Protein AF-A0A3C7W363-F1 (afdb_monomer)

Secondary structure (DSSP, 8-state):
-HHHHHTSSSSSTT-SHHHHHHHHHHHHHHHTT---HHHHHHHHHHHHHHHHHHHHSGGGTS---HHHHHHHHHHHH-S-STTPEEEEE--SHHHHHHHHHHHHTT--EEEEEESSHHHHHHHHHHHT-EEEEGGGHHHHGGG-SEEEE---

Mean predicted aligned error: 7.63 Å

Sequence (152 aa):
LVQVAAGLDSMVLGEPQIFGQLKSAYAVASEAGTVGGEFGRLFPRVFSIAKKVRTDTAIGENPVSVAYAAVDLAGHIFADLSDCNALLVGAGETIELVTRHLIEAGVNNITIANRTLDRARELARKFGAEAILLSDIPAQLPKADIVISSTA

Foldseek 3Di:
DLCQLLQVPDPFQLANVSVVVLVVVVVVCVVVVNQDPVNVVPSVVSNVSSVCSLVVDCSVVDNPDPLLVLLVVVVVVDVAQQPFAEEEEALDPSSLSNLVNSVVSNHDAYEYEYCDQVSQVVSCVVRVYHTDYPVCCVVCVVRGPHYHYDYD

Structure (mmCIF, N/CA/C/O backbone):
data_AF-A0A3C7W363-F1
#
_entry.id   AF-A0A3C7W363-F1
#
loop_
_atom_site.group_PDB
_atom_site.id
_atom_site.type_symbol
_atom_site.label_atom_id
_atom_site.label_alt_id
_atom_site.label_comp_id
_atom_site.label_asym_id
_atom_site.label_entity_id
_atom_site.label_seq_id
_atom_site.pdbx_PDB_ins_code
_atom_site.Cartn_x
_atom_site.Cartn_y
_atom_site.Cartn_z
_atom_site.occupancy
_atom_site.B_iso_or_equiv
_atom_site.auth_seq_id
_atom_site.auth_comp_id
_atom_site.auth_asym_id
_atom_site.auth_atom_id
_atom_site.pdbx_PDB_model_num
ATOM 1 N N . LEU A 1 1 ? -22.732 1.887 10.062 1.00 85.88 1 LEU A N 1
ATOM 2 C CA . LEU A 1 1 ? -21.496 1.700 10.869 1.00 85.88 1 LEU A CA 1
ATOM 3 C C . LEU A 1 1 ? -20.948 0.278 10.797 1.00 85.88 1 LEU A C 1
ATOM 5 O O . LEU A 1 1 ? -19.796 0.137 10.429 1.00 85.88 1 LEU A O 1
ATOM 9 N N . VAL A 1 2 ? -21.732 -0.769 11.103 1.00 91.75 2 VAL A N 1
ATOM 10 C CA . VAL A 1 2 ? -21.240 -2.164 11.016 1.00 91.75 2 VAL A CA 1
ATOM 11 C C . VAL A 1 2 ? -20.834 -2.549 9.591 1.00 91.75 2 VAL A C 1
ATOM 13 O O . VAL A 1 2 ? -19.764 -3.114 9.424 1.00 91.75 2 VAL A O 1
ATOM 16 N N . GLN A 1 3 ? -21.633 -2.204 8.575 1.00 89.88 3 GLN A N 1
ATOM 17 C CA . GLN A 1 3 ? -21.298 -2.480 7.169 1.00 89.88 3 GLN A CA 1
ATOM 18 C C . GLN A 1 3 ? -19.968 -1.831 6.758 1.00 89.88 3 GLN A C 1
ATOM 20 O O . GLN A 1 3 ? -19.083 -2.521 6.268 1.00 89.88 3 GLN A O 1
ATOM 25 N N . VAL A 1 4 ? -19.786 -0.544 7.069 1.00 90.19 4 VAL A N 1
ATOM 26 C CA . VAL A 1 4 ? -18.525 0.187 6.855 1.00 90.19 4 VAL A CA 1
ATOM 27 C C . VAL A 1 4 ? -17.362 -0.465 7.619 1.00 90.19 4 VAL A C 1
ATOM 29 O O . VAL A 1 4 ? -16.337 -0.780 7.032 1.00 90.19 4 VAL A O 1
ATOM 32 N N . ALA A 1 5 ? -17.529 -0.755 8.915 1.00 89.31 5 ALA A N 1
ATOM 33 C CA . ALA A 1 5 ? -16.490 -1.375 9.744 1.00 89.31 5 ALA A CA 1
ATOM 34 C C . ALA A 1 5 ? -16.101 -2.790 9.283 1.00 89.31 5 ALA A C 1
ATOM 36 O O . ALA A 1 5 ? -14.967 -3.215 9.494 1.00 89.31 5 ALA A O 1
ATOM 37 N N . ALA A 1 6 ? -17.041 -3.522 8.684 1.00 88.62 6 ALA A N 1
ATOM 38 C CA . ALA A 1 6 ? -16.812 -4.839 8.105 1.00 88.62 6 ALA A CA 1
ATOM 39 C C . ALA A 1 6 ? -16.248 -4.780 6.671 1.00 88.62 6 ALA A C 1
ATOM 41 O O . ALA A 1 6 ? -15.879 -5.824 6.142 1.00 88.62 6 ALA A O 1
ATOM 42 N N . GLY A 1 7 ? -16.174 -3.596 6.049 1.00 85.69 7 GLY A N 1
ATOM 43 C CA . GLY A 1 7 ? -15.751 -3.433 4.655 1.00 85.69 7 GLY A CA 1
ATOM 44 C C . GLY A 1 7 ? -16.802 -3.870 3.626 1.00 85.69 7 GLY A C 1
ATOM 45 O O . GLY A 1 7 ? -16.454 -4.112 2.478 1.00 85.69 7 GLY A O 1
ATOM 46 N N . LEU A 1 8 ? -18.071 -4.000 4.032 1.00 86.25 8 LEU A N 1
ATOM 47 C CA . LEU A 1 8 ? -19.204 -4.326 3.148 1.00 86.25 8 LEU A CA 1
ATOM 48 C C . LEU A 1 8 ? -19.702 -3.113 2.355 1.00 86.25 8 LEU A C 1
ATOM 50 O O . LEU A 1 8 ? -20.331 -3.273 1.318 1.00 86.25 8 LEU A O 1
ATOM 54 N N . ASP A 1 9 ? -19.451 -1.917 2.880 1.00 84.56 9 ASP A N 1
ATOM 55 C CA . ASP A 1 9 ? -19.794 -0.635 2.266 1.00 84.56 9 ASP A CA 1
ATOM 56 C C . ASP A 1 9 ? -18.492 0.088 1.899 1.00 84.56 9 ASP A C 1
ATOM 58 O O . ASP A 1 9 ? -18.103 1.081 2.512 1.00 84.56 9 ASP A O 1
ATOM 62 N N . SER A 1 10 ? -17.742 -0.528 0.986 1.00 76.06 10 SER A N 1
ATOM 63 C CA . SER A 1 10 ? -16.486 -0.020 0.435 1.00 76.06 10 SER A CA 1
ATOM 64 C C . SER A 1 10 ? -16.478 -0.253 -1.073 1.00 76.06 10 SER A C 1
ATOM 66 O O . SER A 1 10 ? -17.082 -1.214 -1.550 1.00 76.06 10 SER A O 1
ATOM 68 N N . MET A 1 11 ? -15.757 0.590 -1.822 1.00 71.88 11 MET A N 1
ATOM 69 C CA . MET A 1 11 ? -15.458 0.324 -3.238 1.00 71.88 11 MET A CA 1
ATOM 70 C C . MET A 1 11 ? -14.771 -1.028 -3.419 1.00 71.88 11 MET A C 1
ATOM 72 O O . MET A 1 11 ? -14.915 -1.660 -4.462 1.00 71.88 11 MET A O 1
ATOM 76 N N . VAL A 1 12 ? -14.036 -1.461 -2.393 1.00 72.62 12 VAL A N 1
ATOM 77 C CA . VAL A 1 12 ? -13.349 -2.736 -2.389 1.00 72.62 12 VAL A CA 1
ATOM 78 C C . VAL A 1 12 ? -13.813 -3.567 -1.199 1.00 72.62 12 VAL A C 1
ATOM 80 O O . VAL A 1 12 ? -13.542 -3.256 -0.036 1.00 72.62 12 VAL A O 1
ATOM 83 N N . LEU A 1 13 ? -14.582 -4.612 -1.507 1.00 76.69 13 LEU A N 1
ATOM 84 C CA . LEU A 1 13 ? -15.245 -5.443 -0.511 1.00 76.69 13 LEU A CA 1
ATOM 85 C C . LEU A 1 13 ? -14.203 -6.151 0.371 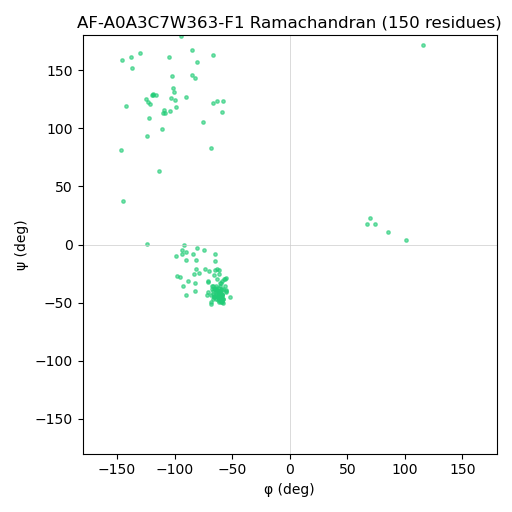1.00 76.69 13 LEU A C 1
ATOM 87 O O . LEU A 1 13 ? -13.357 -6.885 -0.131 1.00 76.69 13 LEU A O 1
ATOM 91 N N . GLY A 1 14 ? -14.281 -5.954 1.689 1.00 72.69 14 GLY A N 1
ATOM 92 C CA . GLY A 1 14 ? -13.389 -6.621 2.646 1.00 72.69 14 GLY A CA 1
ATOM 93 C C . GLY A 1 14 ? -12.045 -5.934 2.902 1.00 72.69 14 GLY A C 1
ATOM 94 O O . GLY A 1 14 ? -11.196 -6.493 3.607 1.00 72.69 14 GLY A O 1
ATOM 95 N N . GLU A 1 15 ? -11.856 -4.701 2.433 1.00 76.12 15 GLU A N 1
ATOM 96 C CA . GLU A 1 15 ? -10.656 -3.904 2.703 1.00 76.12 15 GLU A CA 1
ATOM 97 C C . GLU A 1 15 ? -10.419 -3.698 4.228 1.00 76.12 15 GLU A C 1
ATOM 99 O O . GLU A 1 15 ? -11.302 -3.203 4.940 1.00 76.12 15 GLU A O 1
ATOM 104 N N . PRO A 1 16 ? -9.251 -4.083 4.789 1.00 73.31 16 PRO A N 1
ATOM 105 C CA . PRO A 1 16 ? -8.980 -3.979 6.228 1.00 73.31 16 PRO A CA 1
ATOM 106 C C . PRO A 1 16 ? -8.724 -2.544 6.729 1.00 73.31 16 PRO A C 1
ATOM 108 O O . PRO A 1 16 ? -8.885 -2.282 7.926 1.00 73.31 16 PRO A O 1
ATOM 111 N N . GLN A 1 17 ? -8.347 -1.613 5.848 1.00 79.06 17 GLN A N 1
ATOM 112 C CA . GLN A 1 17 ? -7.930 -0.247 6.185 1.00 79.06 17 GLN A CA 1
ATOM 113 C C . GLN A 1 17 ? -9.039 0.537 6.898 1.00 79.06 17 GLN A C 1
ATOM 115 O O . GLN A 1 17 ? -8.788 1.161 7.932 1.00 79.06 17 GLN A O 1
ATOM 120 N N . ILE A 1 18 ? -10.281 0.447 6.409 1.00 85.56 18 ILE A N 1
ATOM 121 C CA . ILE A 1 18 ? -11.437 1.168 6.971 1.00 85.56 18 ILE A CA 1
ATOM 122 C C . ILE A 1 18 ? -11.659 0.792 8.442 1.00 85.56 18 ILE A C 1
ATOM 124 O O . ILE A 1 18 ? -11.939 1.647 9.287 1.00 85.56 18 ILE A O 1
ATOM 128 N N . PHE A 1 19 ? -11.479 -0.486 8.786 1.00 88.75 19 PHE A N 1
ATOM 129 C CA . PHE A 1 19 ? -11.594 -0.950 10.166 1.00 88.75 19 PHE A CA 1
ATOM 130 C C . PHE A 1 19 ? -10.525 -0.330 11.077 1.00 88.75 19 PHE A C 1
ATOM 132 O O . PHE A 1 19 ? -10.823 0.060 12.211 1.00 88.75 19 PHE A O 1
ATOM 139 N N . GLY A 1 20 ? -9.289 -0.218 10.582 1.00 88.81 20 GLY A N 1
ATOM 140 C CA . GLY A 1 20 ? -8.193 0.464 11.271 1.00 88.81 20 GLY A CA 1
ATOM 141 C C . GLY A 1 20 ? -8.481 1.951 11.479 1.00 88.81 20 GLY A C 1
ATOM 142 O O . GLY A 1 20 ? -8.390 2.441 12.602 1.00 88.81 20 GLY A O 1
ATOM 143 N N . GLN A 1 21 ? -8.927 2.645 10.431 1.00 90.25 21 GLN A N 1
ATOM 144 C CA . GLN A 1 21 ? -9.285 4.067 10.482 1.00 90.25 21 GLN A CA 1
ATOM 145 C C . GLN A 1 21 ? -10.399 4.351 11.498 1.00 90.25 21 GLN A C 1
ATOM 147 O O . GLN A 1 21 ? -10.286 5.283 12.292 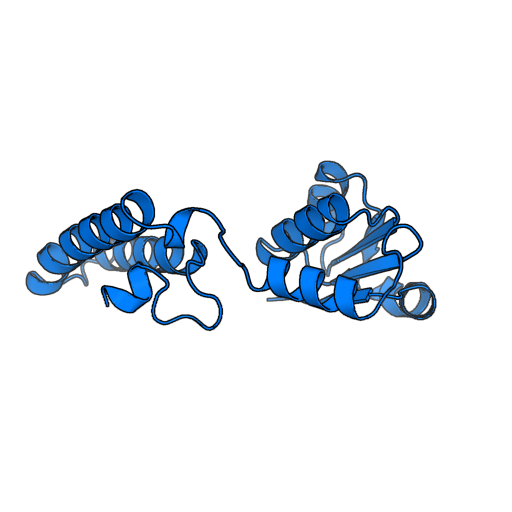1.00 90.25 21 GLN A O 1
ATOM 152 N N . LEU A 1 22 ? -11.441 3.513 11.541 1.00 93.00 22 LEU A N 1
ATOM 153 C CA . LEU A 1 22 ? -12.521 3.614 12.529 1.00 93.00 22 LEU A CA 1
ATOM 154 C C . LEU A 1 22 ? -12.020 3.462 13.970 1.00 93.00 22 LEU A C 1
ATOM 156 O O . LEU A 1 22 ? -12.482 4.181 14.858 1.00 93.00 22 LEU A O 1
ATOM 160 N N . LYS A 1 23 ? -11.074 2.548 14.219 1.00 92.88 23 LYS A N 1
ATOM 161 C CA . LYS A 1 23 ? -10.448 2.413 15.542 1.00 92.88 23 LYS A CA 1
ATOM 162 C C . LYS A 1 23 ? -9.635 3.642 15.913 1.00 92.88 23 LYS A C 1
ATOM 164 O O . LYS A 1 23 ? -9.769 4.116 17.036 1.00 92.88 23 LYS A O 1
ATOM 169 N N . SER A 1 24 ? -8.828 4.154 14.987 1.00 93.81 24 SER A N 1
ATOM 170 C CA . SER A 1 24 ? -8.022 5.353 15.213 1.00 93.81 24 SER A CA 1
ATOM 171 C C . SER A 1 24 ? -8.907 6.566 15.505 1.00 93.81 24 SER A C 1
ATOM 173 O O . SER A 1 24 ? -8.669 7.272 16.478 1.00 93.81 24 SER A O 1
ATOM 175 N N . ALA A 1 25 ? -9.986 6.761 14.741 1.00 93.44 25 ALA A N 1
ATOM 176 C CA . ALA A 1 25 ? -10.945 7.839 14.976 1.00 93.44 25 ALA A CA 1
ATOM 177 C C . ALA A 1 25 ? -11.628 7.726 16.351 1.00 93.44 25 ALA A C 1
ATOM 179 O O . ALA A 1 25 ? -11.749 8.720 17.067 1.00 93.44 25 ALA A O 1
ATOM 180 N N . TYR A 1 26 ? -12.034 6.513 16.749 1.00 94.75 26 TYR A N 1
ATOM 181 C CA . TYR A 1 26 ? -12.600 6.274 18.078 1.00 94.75 26 TYR A CA 1
ATOM 182 C C . TYR A 1 26 ? -11.588 6.544 19.200 1.00 94.75 26 TYR A C 1
ATOM 184 O O . TYR A 1 26 ? -11.949 7.159 20.200 1.00 94.75 26 TYR A O 1
ATOM 192 N N . ALA A 1 27 ? -10.331 6.117 19.037 1.00 94.50 27 ALA A N 1
ATOM 193 C CA . ALA A 1 27 ? -9.272 6.361 20.014 1.00 94.50 27 ALA A CA 1
ATOM 194 C C . ALA A 1 27 ? -9.041 7.866 20.217 1.00 94.50 27 ALA A C 1
ATOM 196 O O . ALA A 1 27 ? -9.112 8.338 21.347 1.00 94.50 27 ALA A O 1
ATOM 197 N N . VAL A 1 28 ? -8.904 8.626 19.125 1.00 96.44 28 VAL A N 1
ATOM 198 C CA . VAL A 1 28 ? -8.742 10.090 19.165 1.00 96.44 28 VAL A CA 1
ATOM 199 C C . VAL A 1 28 ? -9.927 10.769 19.860 1.00 96.44 28 VAL A C 1
ATOM 201 O O . VAL A 1 28 ? -9.736 11.621 20.725 1.00 96.44 28 VAL A O 1
ATOM 204 N N . ALA A 1 29 ? -11.163 10.384 19.529 1.00 94.69 29 ALA A N 1
ATOM 205 C CA . ALA A 1 29 ? -12.350 10.952 20.170 1.00 94.69 29 ALA A CA 1
ATOM 206 C C . ALA A 1 29 ? -12.432 10.594 21.666 1.00 94.69 29 ALA A C 1
ATOM 208 O O . ALA A 1 29 ? -12.850 11.412 22.489 1.00 94.69 29 ALA A O 1
ATOM 209 N N . SER A 1 30 ? -12.042 9.367 22.028 1.00 93.50 30 SER A N 1
ATOM 210 C CA . SER A 1 30 ? -12.035 8.904 23.417 1.00 93.50 30 SER A CA 1
ATOM 211 C C . SER A 1 30 ? -10.998 9.659 24.245 1.00 93.50 30 SER A C 1
ATOM 213 O O . SER A 1 30 ? -11.303 10.062 25.363 1.00 93.50 30 SER A O 1
ATOM 215 N N . GLU A 1 31 ? -9.800 9.879 23.699 1.00 94.56 31 GLU A N 1
ATOM 216 C CA . GLU A 1 31 ? -8.741 10.677 24.328 1.00 94.56 31 GLU A CA 1
ATOM 217 C C . GLU A 1 31 ? -9.151 12.145 24.487 1.00 94.56 31 GLU A C 1
ATOM 219 O O . GLU A 1 31 ? -8.883 12.755 25.519 1.00 94.56 31 GLU A O 1
ATOM 224 N N . ALA A 1 32 ? -9.875 12.697 23.511 1.00 95.75 32 ALA A N 1
ATOM 225 C CA . ALA A 1 32 ? -10.421 14.051 23.576 1.00 95.75 32 ALA A CA 1
ATOM 226 C C . ALA A 1 32 ? -11.635 14.192 24.521 1.00 95.75 32 ALA A C 1
ATOM 228 O O . ALA A 1 32 ? -12.149 15.297 24.691 1.00 95.75 32 ALA A O 1
ATOM 229 N N . GLY A 1 33 ? -12.135 13.096 25.106 1.00 94.19 33 GLY A N 1
ATOM 230 C CA . GLY A 1 33 ? -13.311 13.107 25.983 1.00 94.19 33 GLY A CA 1
ATOM 231 C C . GLY A 1 33 ? -14.625 13.455 25.273 1.00 94.19 33 GLY A C 1
ATOM 232 O O . GLY A 1 33 ? -15.602 13.812 25.927 1.00 94.19 33 GLY A O 1
ATOM 233 N N . THR A 1 34 ? -14.672 13.362 23.941 1.00 95.50 34 THR A N 1
ATOM 234 C CA . THR A 1 34 ? -15.850 13.720 23.129 1.00 95.50 34 THR A CA 1
ATOM 235 C C . THR A 1 34 ? -16.757 12.525 22.830 1.00 95.50 34 THR A C 1
ATOM 237 O O . THR A 1 34 ? -17.841 12.683 22.263 1.00 95.50 34 THR A O 1
ATOM 240 N N . VAL A 1 35 ? -16.356 11.318 23.240 1.00 93.00 35 VAL A N 1
ATOM 241 C CA . VAL A 1 35 ? -17.178 10.108 23.122 1.00 93.00 35 VAL A CA 1
ATOM 242 C C . VAL A 1 35 ? -18.279 10.126 24.181 1.00 93.00 35 VAL A C 1
ATOM 244 O O . VAL A 1 35 ? -18.048 9.863 25.359 1.00 93.00 35 VAL A O 1
ATOM 247 N N . GLY A 1 36 ? -19.509 10.397 23.745 1.00 91.44 36 GLY A N 1
ATOM 248 C CA . GLY A 1 36 ? -20.700 10.264 24.585 1.00 91.44 36 GLY A CA 1
ATOM 249 C C . GLY A 1 36 ? -20.998 8.810 24.980 1.00 91.44 36 GLY A C 1
ATOM 250 O O . GLY A 1 36 ? -20.530 7.857 24.351 1.00 91.44 36 GLY A O 1
ATOM 251 N N . GLY A 1 37 ? -21.838 8.626 26.004 1.00 90.00 37 GLY A N 1
ATOM 252 C CA . GLY A 1 37 ? -22.144 7.305 26.573 1.00 90.00 37 GLY A CA 1
ATOM 253 C C . GLY A 1 37 ? -22.733 6.292 25.581 1.00 90.00 37 GLY A C 1
ATOM 254 O O . GLY A 1 37 ? -22.462 5.096 25.694 1.00 90.00 37 GLY A O 1
ATOM 255 N N . GLU A 1 38 ? -23.492 6.751 24.582 1.00 91.88 38 GLU A N 1
ATOM 256 C CA . GLU A 1 38 ? -24.024 5.880 23.525 1.00 91.88 38 GLU A CA 1
ATOM 257 C C . GLU A 1 38 ? -22.909 5.345 22.617 1.00 91.88 38 GLU A C 1
ATOM 259 O O . GLU A 1 38 ? -22.795 4.133 22.416 1.00 91.88 38 GLU A O 1
ATOM 264 N N . PHE A 1 39 ? -22.027 6.225 22.132 1.00 91.88 39 PHE A N 1
ATOM 265 C CA . PHE A 1 39 ? -20.906 5.840 21.275 1.00 91.88 39 PHE A CA 1
ATOM 266 C C . PHE A 1 39 ? -19.878 4.974 22.012 1.00 91.88 39 PHE A C 1
ATOM 268 O O . PHE A 1 39 ? -19.381 4.008 21.430 1.00 91.88 39 PHE A O 1
ATOM 275 N N . GLY A 1 40 ? -19.638 5.232 23.302 1.00 91.19 40 GLY A N 1
ATOM 276 C CA . GLY A 1 40 ? -18.750 4.414 24.138 1.00 91.19 40 GLY A CA 1
ATOM 277 C C . GLY A 1 40 ? -19.210 2.958 24.291 1.00 91.19 40 GLY A C 1
ATOM 278 O O . GLY A 1 40 ? -18.389 2.065 24.484 1.00 91.19 40 GLY A O 1
ATOM 279 N N . ARG A 1 41 ? -20.514 2.684 24.149 1.00 92.50 41 ARG A N 1
ATOM 280 C CA . ARG A 1 41 ? -21.066 1.316 24.134 1.00 92.50 41 ARG A CA 1
ATOM 281 C C . ARG A 1 41 ? -21.176 0.745 22.722 1.00 92.50 41 ARG A C 1
ATOM 283 O O . ARG A 1 41 ? -20.982 -0.456 22.524 1.00 92.50 41 ARG A O 1
ATOM 290 N N . LEU A 1 42 ? -21.489 1.593 21.743 1.00 94.25 42 LEU A N 1
ATOM 291 C CA . LEU A 1 42 ? -21.717 1.189 20.359 1.00 94.25 42 LEU A CA 1
ATOM 292 C C . LEU A 1 42 ? -20.430 0.711 19.675 1.00 94.25 42 LEU A C 1
ATOM 294 O O . LEU A 1 42 ? -20.418 -0.383 19.113 1.00 94.25 42 LEU A O 1
ATOM 298 N N . PHE A 1 43 ? -19.350 1.496 19.728 1.00 94.62 43 PHE A N 1
ATOM 299 C CA . PHE A 1 43 ? -18.115 1.210 18.987 1.00 94.62 43 PHE A CA 1
ATOM 300 C C . PHE A 1 43 ? -17.464 -0.129 19.364 1.00 94.62 43 PHE A C 1
ATOM 302 O O . PHE A 1 43 ? -17.180 -0.907 18.451 1.00 94.62 43 PHE A O 1
ATOM 309 N N . PRO A 1 44 ? -17.304 -0.489 20.656 1.00 93.94 44 PRO A N 1
ATOM 310 C CA . PRO A 1 44 ? -16.804 -1.813 21.031 1.00 93.94 44 PRO A CA 1
ATOM 311 C C . PRO A 1 44 ? -17.631 -2.959 20.435 1.00 93.94 44 PRO A C 1
ATOM 313 O O . PRO A 1 44 ? -17.075 -3.955 19.962 1.00 93.94 44 PRO A O 1
ATOM 316 N N . ARG A 1 45 ? -18.961 -2.805 20.393 1.00 95.25 45 ARG A N 1
ATOM 317 C CA . ARG A 1 45 ? -19.856 -3.807 19.807 1.00 95.25 45 ARG A CA 1
ATOM 318 C C . ARG A 1 45 ? -19.732 -3.864 18.289 1.00 95.25 45 ARG A C 1
ATOM 320 O O . ARG A 1 45 ? -19.667 -4.959 17.737 1.00 95.25 45 ARG A O 1
ATOM 327 N N . VAL A 1 46 ? -19.621 -2.716 17.622 1.00 95.06 46 VAL A N 1
ATOM 328 C CA . VAL A 1 46 ? -19.339 -2.656 16.181 1.00 95.06 46 VAL A CA 1
ATOM 329 C C . VAL A 1 46 ? -18.009 -3.336 15.862 1.00 95.06 46 VAL A C 1
ATOM 331 O O . VAL A 1 46 ? -17.957 -4.141 14.936 1.00 95.06 46 VAL A O 1
ATOM 334 N N . PHE A 1 47 ? -16.957 -3.095 16.651 1.00 94.88 47 PHE A N 1
ATOM 335 C CA . PHE A 1 47 ? -15.656 -3.722 16.431 1.00 94.88 47 PHE A CA 1
ATOM 336 C C . PHE A 1 47 ? -15.688 -5.239 16.594 1.00 94.88 47 PHE A C 1
ATOM 338 O O . PHE A 1 47 ? -15.050 -5.954 15.822 1.00 94.88 47 PHE A O 1
ATOM 345 N N . SER A 1 48 ? -16.433 -5.737 17.581 1.00 95.31 48 SER A N 1
ATOM 346 C CA . SER A 1 48 ? -16.634 -7.172 17.779 1.00 95.31 48 SER A CA 1
ATOM 347 C C . SER A 1 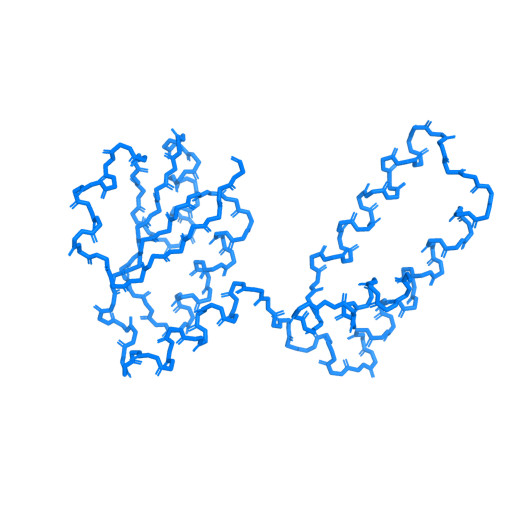48 ? -17.379 -7.810 16.602 1.00 95.31 48 SER A C 1
ATOM 349 O O . SER A 1 48 ? -16.924 -8.825 16.078 1.00 95.31 48 SER A O 1
ATOM 351 N N . ILE A 1 49 ? -18.470 -7.190 16.138 1.00 95.00 49 ILE A N 1
ATOM 352 C CA . ILE A 1 49 ? -19.260 -7.705 15.010 1.00 95.00 49 ILE A CA 1
ATOM 353 C C . ILE A 1 49 ? -18.441 -7.679 13.715 1.00 95.00 49 ILE A C 1
ATOM 355 O O . ILE A 1 49 ? -18.418 -8.675 13.003 1.00 95.00 49 ILE A O 1
ATOM 359 N N . ALA A 1 50 ? -17.726 -6.588 13.431 1.00 91.69 50 ALA A N 1
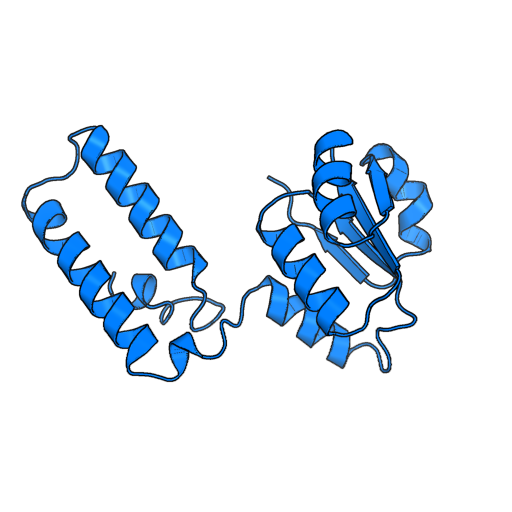ATOM 360 C CA . ALA A 1 50 ? -16.888 -6.479 12.238 1.00 91.69 50 ALA A CA 1
ATOM 361 C C . ALA A 1 50 ? -15.778 -7.543 12.206 1.00 91.69 50 ALA A C 1
ATOM 363 O O . ALA A 1 50 ? -15.563 -8.169 11.171 1.00 91.69 50 ALA A O 1
ATOM 364 N N . LYS A 1 51 ? -15.123 -7.816 13.347 1.00 90.31 51 LYS A N 1
ATOM 365 C CA . LYS A 1 51 ? -14.167 -8.931 13.455 1.00 90.31 51 LYS A CA 1
ATOM 366 C C . LYS A 1 51 ? -14.834 -10.271 13.160 1.00 90.31 51 LYS A C 1
ATOM 368 O O . LYS A 1 51 ? -14.309 -11.027 12.357 1.00 90.31 51 LYS A O 1
ATOM 373 N N . LYS A 1 52 ? -15.995 -10.535 13.766 1.00 93.38 52 LYS A N 1
ATOM 374 C CA . LYS A 1 52 ? -16.737 -11.783 13.559 1.00 93.38 52 LYS A CA 1
ATOM 375 C C . LYS A 1 52 ? -17.127 -11.978 12.093 1.00 93.38 52 LYS A C 1
ATOM 377 O O . LYS A 1 52 ? -16.914 -13.050 11.558 1.00 93.38 52 LYS A O 1
ATOM 382 N N . VAL A 1 53 ? -17.619 -10.936 11.422 1.00 91.38 53 VAL A N 1
ATOM 383 C CA . VAL A 1 53 ? -17.935 -10.982 9.984 1.00 91.38 53 VAL A CA 1
ATOM 384 C C . VAL A 1 53 ? -16.698 -11.337 9.153 1.00 91.38 53 VAL A C 1
ATOM 386 O O . VAL A 1 53 ? -16.795 -12.168 8.259 1.00 91.38 53 VAL A O 1
ATOM 389 N N . ARG A 1 54 ? -15.527 -10.770 9.462 1.00 86.50 54 ARG A N 1
ATOM 390 C CA . ARG A 1 54 ? -14.276 -11.085 8.751 1.00 86.50 54 ARG A CA 1
ATOM 391 C C . ARG A 1 54 ? -13.732 -12.484 9.037 1.00 86.50 54 ARG A C 1
ATOM 393 O O . ARG A 1 54 ? -13.071 -13.040 8.175 1.00 86.50 54 ARG A O 1
ATOM 400 N N . THR A 1 55 ? -13.947 -13.010 10.240 1.00 87.38 55 THR A N 1
ATOM 401 C CA . THR A 1 55 ? -13.473 -14.344 10.641 1.00 87.38 55 THR A CA 1
ATOM 402 C C . THR A 1 55 ? -14.404 -15.454 10.165 1.00 87.38 55 THR A C 1
ATOM 404 O O . THR A 1 55 ? -13.932 -16.493 9.725 1.00 87.38 55 THR A O 1
ATOM 407 N N . ASP A 1 56 ? -15.716 -15.236 10.241 1.00 92.25 56 ASP A N 1
ATOM 408 C CA . ASP A 1 56 ? -16.726 -16.265 9.981 1.00 92.25 56 ASP A CA 1
ATOM 409 C C . ASP A 1 56 ? -17.181 -16.282 8.508 1.00 92.25 56 ASP A C 1
ATOM 411 O O . ASP A 1 56 ? -18.053 -17.068 8.138 1.00 92.25 56 ASP A O 1
ATOM 415 N N . THR A 1 57 ? -16.646 -15.396 7.661 1.00 88.94 57 THR A N 1
ATOM 416 C CA . THR A 1 57 ? -16.998 -15.315 6.237 1.00 88.94 57 THR A CA 1
ATOM 417 C C . THR A 1 57 ? -15.764 -15.096 5.365 1.00 88.94 57 THR A C 1
ATOM 419 O O . THR A 1 57 ? -14.748 -14.579 5.826 1.00 88.94 57 THR A O 1
ATOM 422 N N . ALA A 1 58 ? -15.890 -15.394 4.069 1.00 82.81 58 ALA A N 1
ATOM 423 C CA . ALA A 1 58 ? -14.820 -15.218 3.084 1.00 82.81 58 ALA A CA 1
ATOM 424 C C . ALA A 1 58 ? -14.399 -13.748 2.856 1.00 82.81 58 ALA A C 1
ATOM 426 O O . ALA A 1 58 ? -13.395 -13.487 2.198 1.00 82.81 58 ALA A O 1
ATOM 427 N N . ILE A 1 59 ? -15.121 -12.765 3.413 1.00 79.81 59 ILE A N 1
ATOM 428 C CA . ILE A 1 59 ? -14.795 -11.337 3.248 1.00 79.81 59 ILE A CA 1
ATOM 429 C C . ILE A 1 59 ? -13.432 -10.959 3.850 1.00 79.81 59 ILE A C 1
ATOM 431 O O . ILE A 1 59 ? -12.865 -9.923 3.514 1.00 79.81 59 ILE A O 1
ATOM 435 N N . GLY A 1 60 ? -12.920 -11.771 4.781 1.00 70.31 60 GLY A N 1
ATOM 436 C CA . GLY A 1 60 ? -11.590 -11.602 5.356 1.00 70.31 60 GLY A CA 1
ATOM 437 C C . GLY A 1 60 ? -10.479 -12.342 4.609 1.00 70.31 60 GLY A C 1
ATOM 438 O O . GLY A 1 60 ? -9.317 -12.055 4.887 1.00 70.31 60 GLY A O 1
ATOM 439 N N . GLU A 1 61 ? -10.815 -13.273 3.707 1.00 68.56 61 GLU A N 1
ATOM 440 C CA . GLU A 1 61 ? -9.860 -14.211 3.096 1.00 68.56 61 GLU A CA 1
ATOM 441 C C . GLU A 1 61 ? -9.089 -13.600 1.925 1.00 68.56 61 GLU A C 1
ATOM 443 O O . GLU A 1 61 ? -7.906 -13.881 1.769 1.00 68.56 61 GLU A O 1
ATOM 448 N N . ASN A 1 62 ? -9.718 -12.704 1.161 1.00 58.34 62 ASN A N 1
ATOM 449 C CA . ASN A 1 62 ? -9.061 -11.936 0.109 1.00 58.34 62 ASN A CA 1
ATOM 450 C C . ASN A 1 62 ? -9.289 -10.452 0.380 1.00 58.34 62 ASN A C 1
ATOM 452 O O . ASN A 1 62 ? -10.327 -9.922 -0.022 1.00 58.34 62 ASN A O 1
ATOM 456 N N . PRO A 1 63 ? -8.371 -9.759 1.077 1.00 55.75 63 PRO A N 1
ATOM 457 C CA . PRO A 1 63 ? -8.416 -8.313 1.158 1.00 55.75 63 PRO A CA 1
ATOM 458 C C . PRO A 1 63 ? -8.095 -7.772 -0.234 1.00 55.75 63 PRO A C 1
ATOM 460 O O . PRO A 1 63 ? -6.958 -7.420 -0.538 1.00 55.75 63 PRO A O 1
ATOM 463 N N . VAL A 1 64 ? -9.109 -7.718 -1.095 1.00 62.19 64 VAL A N 1
ATOM 464 C CA . VAL A 1 64 ? -9.056 -6.882 -2.280 1.00 62.19 64 VAL A CA 1
ATOM 465 C C 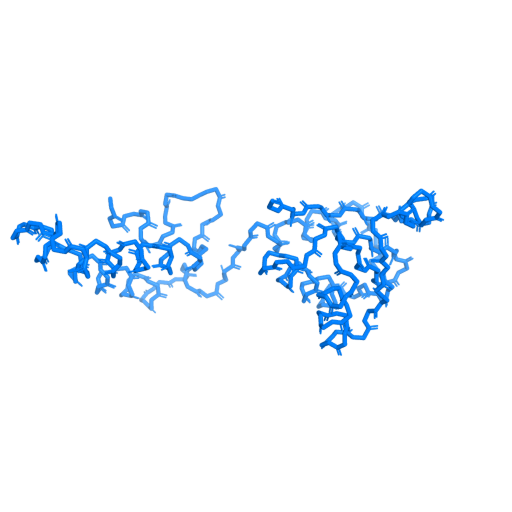. VAL A 1 64 ? -8.851 -5.483 -1.692 1.00 62.19 64 VAL A C 1
ATOM 467 O O . VAL A 1 64 ? -9.638 -4.994 -0.881 1.00 62.19 64 VAL A O 1
ATOM 470 N N . SER A 1 65 ? -7.696 -4.894 -1.950 1.00 68.94 65 SER A N 1
ATOM 471 C CA . SER A 1 65 ? -7.411 -3.502 -1.620 1.00 68.94 65 SER A CA 1
ATOM 472 C C . SER A 1 65 ? -7.462 -2.704 -2.913 1.00 68.94 65 SER A C 1
ATOM 474 O O . SER A 1 65 ? -7.330 -3.275 -3.997 1.00 68.94 65 SER A O 1
ATOM 476 N N . VAL A 1 66 ? -7.609 -1.380 -2.831 1.00 70.81 66 VAL A N 1
ATOM 477 C CA . VAL A 1 66 ? -7.496 -0.524 -4.029 1.00 70.81 66 VAL A CA 1
ATOM 478 C C . VAL A 1 66 ? -6.144 -0.744 -4.719 1.00 70.81 66 VAL A C 1
ATOM 480 O O . VAL A 1 66 ? -6.061 -0.772 -5.943 1.00 70.81 66 VAL A O 1
ATOM 483 N N . ALA A 1 67 ? -5.099 -0.978 -3.923 1.00 73.19 67 ALA A N 1
ATOM 484 C CA . ALA A 1 67 ? -3.772 -1.326 -4.404 1.00 73.19 67 ALA A CA 1
ATOM 485 C C . ALA A 1 67 ? -3.760 -2.642 -5.198 1.00 73.19 67 ALA A C 1
ATOM 487 O O . ALA A 1 67 ? -3.247 -2.671 -6.309 1.00 73.19 67 ALA A O 1
ATOM 488 N N . TYR A 1 68 ? -4.355 -3.708 -4.656 1.00 76.69 68 TYR A N 1
ATOM 489 C CA . TYR A 1 68 ? -4.464 -4.999 -5.338 1.00 76.69 68 TYR A CA 1
ATOM 490 C C . TYR A 1 68 ? -5.283 -4.891 -6.626 1.00 76.69 68 TYR A C 1
ATOM 492 O O . TYR A 1 68 ? -4.842 -5.358 -7.668 1.00 76.69 68 TYR A O 1
ATOM 500 N N . ALA A 1 69 ? -6.435 -4.214 -6.582 1.00 77.38 69 ALA A N 1
ATOM 501 C CA . ALA A 1 69 ? -7.282 -4.018 -7.756 1.00 77.38 69 ALA A CA 1
ATOM 502 C C . ALA A 1 69 ? -6.560 -3.242 -8.873 1.00 77.38 69 ALA A C 1
ATOM 504 O O . ALA A 1 69 ? -6.751 -3.537 -10.049 1.00 77.38 69 ALA A O 1
ATOM 505 N N . ALA A 1 70 ? -5.701 -2.277 -8.523 1.00 78.31 70 ALA A N 1
ATOM 506 C CA . ALA A 1 70 ? -4.874 -1.569 -9.499 1.00 78.31 70 ALA A CA 1
ATOM 507 C C . ALA A 1 70 ? -3.851 -2.495 -10.182 1.00 78.31 70 ALA A C 1
ATOM 509 O O . ALA A 1 70 ? -3.625 -2.371 -11.385 1.00 78.31 70 ALA A O 1
ATOM 510 N N . VAL A 1 71 ? -3.259 -3.435 -9.436 1.00 81.50 71 VAL A N 1
ATOM 511 C CA . VAL A 1 71 ? -2.331 -4.437 -9.988 1.00 81.50 71 VAL A CA 1
ATOM 512 C C . VAL A 1 71 ? -3.063 -5.474 -10.837 1.00 81.50 71 VAL A C 1
ATOM 514 O O . VAL A 1 71 ? -2.614 -5.783 -11.937 1.00 81.50 71 VAL A O 1
ATOM 517 N N . ASP A 1 72 ? -4.213 -5.960 -10.373 1.00 83.00 72 ASP A N 1
ATOM 518 C CA . ASP A 1 72 ? -5.068 -6.881 -11.126 1.00 83.00 72 ASP A CA 1
ATOM 519 C C . ASP A 1 72 ? -5.510 -6.262 -12.461 1.00 83.00 72 ASP A C 1
ATOM 521 O O . ASP A 1 72 ? -5.409 -6.888 -13.515 1.00 83.00 72 ASP A O 1
ATOM 525 N N . LEU A 1 73 ? -5.897 -4.983 -12.457 1.00 81.62 73 LEU A N 1
ATOM 526 C CA . LEU A 1 73 ? -6.200 -4.252 -13.686 1.00 81.62 73 LEU A CA 1
ATOM 527 C C . LEU A 1 73 ? -4.988 -4.174 -14.627 1.00 81.62 73 LEU A C 1
ATOM 529 O O . LEU A 1 73 ? -5.150 -4.351 -15.832 1.00 81.62 73 LEU A O 1
ATOM 533 N N . ALA A 1 74 ? -3.781 -3.942 -14.102 1.00 82.50 74 ALA A N 1
ATOM 534 C CA . ALA A 1 74 ? -2.569 -3.941 -14.918 1.00 82.50 74 ALA A CA 1
ATOM 535 C C . ALA A 1 74 ? -2.320 -5.313 -15.572 1.00 82.50 74 ALA A C 1
ATOM 537 O O . ALA A 1 74 ? -2.003 -5.364 -16.759 1.00 82.50 74 ALA A O 1
ATOM 538 N N . GLY A 1 75 ? -2.552 -6.413 -14.849 1.00 82.06 75 GLY A N 1
ATOM 539 C CA . GLY A 1 75 ? -2.450 -7.777 -15.385 1.00 82.06 75 GLY A CA 1
ATOM 540 C C . GLY A 1 75 ? -3.475 -8.113 -16.476 1.00 82.06 75 GLY A C 1
ATOM 541 O O . GLY A 1 75 ? -3.239 -8.998 -17.290 1.00 82.06 75 GLY A O 1
ATOM 542 N N . HIS A 1 76 ? -4.596 -7.390 -16.549 1.00 85.19 76 HIS A N 1
ATOM 543 C CA . HIS A 1 76 ? -5.545 -7.512 -17.663 1.00 85.19 76 HIS A CA 1
ATOM 544 C C . HIS A 1 76 ? -5.122 -6.716 -18.910 1.00 85.19 76 HIS A C 1
ATOM 546 O O . HIS A 1 76 ? -5.606 -6.995 -20.007 1.00 85.19 76 HIS A O 1
ATOM 552 N N . ILE A 1 77 ? -4.259 -5.708 -18.748 1.00 84.94 77 ILE A N 1
ATOM 553 C CA . ILE A 1 77 ? -3.779 -4.842 -19.835 1.00 84.94 77 ILE A CA 1
ATOM 554 C C . ILE A 1 77 ? -2.502 -5.417 -20.45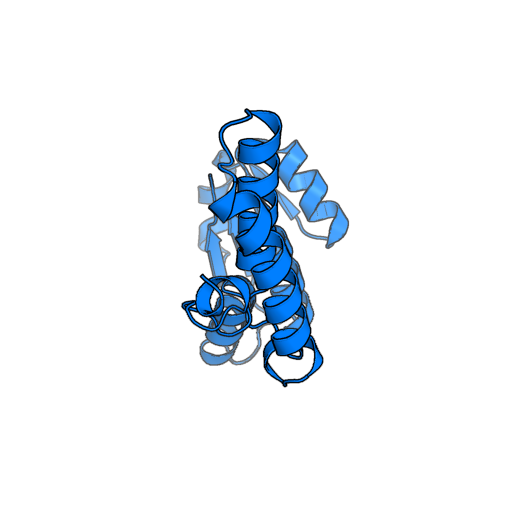8 1.00 84.94 77 ILE A C 1
ATOM 556 O O . ILE A 1 77 ? -2.366 -5.431 -21.683 1.00 84.94 77 ILE A O 1
ATOM 560 N N . PHE A 1 78 ? -1.574 -5.889 -19.627 1.00 84.44 78 PHE A N 1
ATOM 561 C CA . PHE A 1 78 ? -0.285 -6.425 -20.050 1.00 84.44 78 PHE A CA 1
ATOM 562 C C . PHE A 1 78 ? -0.294 -7.953 -20.029 1.00 84.44 78 PHE A C 1
ATOM 564 O O . PHE A 1 78 ? -0.746 -8.564 -19.068 1.00 84.44 78 PHE A O 1
ATOM 571 N N . ALA A 1 79 ? 0.234 -8.574 -21.088 1.00 78.94 79 ALA A N 1
ATOM 572 C CA . ALA A 1 79 ? 0.317 -10.033 -21.183 1.00 78.94 79 ALA A CA 1
ATOM 573 C C . ALA A 1 79 ? 1.358 -10.636 -20.222 1.00 78.94 79 ALA A C 1
ATOM 575 O O . ALA A 1 79 ? 1.176 -11.756 -19.753 1.00 78.94 79 ALA A O 1
ATOM 576 N N . ASP A 1 80 ? 2.431 -9.892 -19.941 1.00 87.12 80 ASP A N 1
ATOM 577 C CA . ASP A 1 80 ? 3.474 -10.253 -18.985 1.00 87.12 80 ASP A CA 1
ATOM 578 C C . ASP A 1 80 ? 3.927 -8.990 -18.242 1.00 87.12 80 ASP A C 1
ATOM 580 O O . ASP A 1 80 ? 4.381 -8.025 -18.855 1.00 87.12 80 ASP A O 1
ATOM 584 N N . LEU A 1 81 ? 3.760 -8.986 -16.920 1.00 89.12 81 LEU A N 1
ATOM 585 C CA . LEU A 1 81 ? 4.138 -7.866 -16.057 1.00 89.12 81 LEU A CA 1
ATOM 586 C C . LEU A 1 81 ? 5.633 -7.861 -15.712 1.00 89.12 81 LEU A C 1
ATOM 588 O O . LEU A 1 81 ? 6.138 -6.858 -15.211 1.00 89.12 81 LEU A O 1
ATOM 592 N N . SER A 1 82 ? 6.350 -8.956 -15.970 1.00 90.31 82 SER A N 1
ATOM 593 C CA . SER A 1 82 ? 7.762 -9.087 -15.604 1.00 90.31 82 SER A CA 1
ATOM 594 C C . SER A 1 82 ? 8.708 -8.215 -16.428 1.00 90.31 82 SER A C 1
ATOM 596 O O . SER A 1 82 ? 9.774 -7.841 -15.926 1.00 90.31 82 SER A O 1
ATOM 598 N N . ASP A 1 83 ? 8.266 -7.823 -17.623 1.00 89.75 83 ASP A N 1
ATOM 599 C CA . ASP A 1 83 ? 8.944 -6.887 -18.522 1.00 89.75 83 ASP A CA 1
ATOM 600 C C . ASP A 1 83 ? 8.543 -5.418 -18.284 1.00 89.75 83 ASP A C 1
ATOM 602 O O . ASP A 1 83 ? 9.128 -4.513 -18.883 1.00 89.75 83 ASP A O 1
ATOM 606 N N . CYS A 1 84 ? 7.559 -5.157 -17.417 1.00 93.38 84 CYS A N 1
ATOM 607 C CA . CYS A 1 84 ? 7.065 -3.808 -17.162 1.00 93.38 84 CYS A CA 1
ATOM 608 C C . CYS A 1 84 ? 7.935 -3.047 -16.154 1.00 93.38 84 CYS A C 1
ATOM 610 O O . CYS A 1 84 ? 8.370 -3.575 -15.128 1.00 93.38 84 CYS A O 1
ATOM 612 N N . ASN A 1 85 ? 8.090 -1.747 -16.398 1.00 95.06 85 ASN A N 1
ATOM 613 C CA . ASN A 1 85 ? 8.668 -0.800 -15.454 1.00 95.06 85 ASN A CA 1
ATOM 614 C C . ASN A 1 85 ? 7.550 -0.046 -14.722 1.00 95.06 85 ASN A C 1
ATOM 616 O O . ASN A 1 85 ? 6.779 0.701 -15.335 1.00 95.06 85 ASN A O 1
ATOM 620 N N . ALA A 1 86 ? 7.478 -0.198 -13.401 1.00 96.19 86 ALA A N 1
ATOM 621 C CA . ALA A 1 86 ? 6.507 0.499 -12.567 1.00 96.19 86 ALA A CA 1
ATOM 622 C C . ALA A 1 86 ? 7.122 1.724 -11.876 1.00 96.19 86 ALA A C 1
ATOM 624 O O . ALA A 1 86 ? 8.086 1.617 -11.119 1.00 96.19 86 ALA A O 1
ATOM 625 N N . LEU A 1 87 ? 6.513 2.891 -12.080 1.00 96.94 87 LEU A N 1
ATOM 626 C CA . LEU A 1 87 ? 6.829 4.130 -11.375 1.00 96.94 87 LEU A CA 1
ATOM 627 C C . LEU A 1 87 ? 5.760 4.420 -10.317 1.00 96.94 87 LEU A C 1
ATOM 629 O O . LEU A 1 87 ? 4.603 4.707 -10.626 1.00 96.94 87 LEU A O 1
ATOM 633 N N . LEU A 1 88 ? 6.163 4.392 -9.052 1.00 95.81 88 LEU A N 1
ATOM 634 C CA . LEU A 1 88 ? 5.304 4.658 -7.906 1.00 95.81 88 LEU A CA 1
ATOM 635 C C . LEU A 1 88 ? 5.570 6.058 -7.361 1.00 95.81 88 LEU A C 1
ATOM 637 O O . LEU A 1 88 ? 6.705 6.395 -7.043 1.00 95.81 88 LEU A O 1
ATOM 641 N N . VAL A 1 89 ? 4.534 6.881 -7.231 1.00 96.25 89 VAL A N 1
ATOM 642 C CA . VAL A 1 89 ? 4.646 8.267 -6.763 1.00 96.25 89 VAL A CA 1
ATOM 643 C C . VAL A 1 89 ? 4.030 8.396 -5.372 1.00 96.25 89 VAL A C 1
ATOM 645 O O . VAL A 1 89 ? 2.821 8.263 -5.183 1.00 96.25 89 VAL A O 1
ATOM 648 N N . GLY A 1 90 ? 4.882 8.680 -4.391 1.00 94.00 90 GLY A N 1
ATOM 649 C CA . GLY A 1 90 ? 4.567 8.689 -2.966 1.00 94.00 90 GLY A CA 1
ATOM 650 C C . GLY A 1 90 ? 5.350 7.620 -2.201 1.00 94.00 90 GLY A C 1
ATOM 651 O O . GLY A 1 90 ? 6.039 6.784 -2.772 1.00 94.00 90 GLY A O 1
ATOM 652 N N . ALA A 1 91 ? 5.258 7.661 -0.874 1.00 90.81 91 ALA A N 1
ATOM 653 C CA . ALA A 1 91 ? 5.895 6.685 0.017 1.00 90.81 91 ALA A CA 1
ATOM 654 C C . ALA A 1 91 ? 5.016 6.406 1.252 1.00 90.81 91 ALA A C 1
ATOM 656 O O . ALA A 1 91 ? 5.505 6.337 2.377 1.00 90.81 91 ALA A O 1
ATOM 657 N N . GLY A 1 92 ? 3.696 6.363 1.043 1.00 89.31 92 GLY A N 1
ATOM 658 C CA . GLY A 1 92 ? 2.709 6.043 2.076 1.00 89.31 92 GLY A CA 1
ATOM 659 C C . GLY A 1 92 ? 2.317 4.564 2.085 1.00 89.31 92 GLY A C 1
ATOM 660 O O . GLY A 1 92 ? 2.752 3.791 1.234 1.00 89.31 92 GLY A O 1
ATOM 661 N N . GLU A 1 93 ? 1.434 4.196 3.013 1.00 85.88 93 GLU A N 1
ATOM 662 C CA . GLU A 1 93 ? 0.942 2.822 3.203 1.00 85.88 93 GLU A CA 1
ATOM 663 C C . GLU A 1 93 ? 0.331 2.220 1.925 1.00 85.88 93 GLU A C 1
ATOM 665 O O . GLU A 1 93 ? 0.598 1.068 1.593 1.00 85.88 93 GLU A O 1
ATOM 670 N N . THR A 1 94 ? -0.416 3.014 1.150 1.00 87.12 94 THR A N 1
ATOM 671 C CA . THR A 1 94 ? -0.980 2.572 -0.135 1.00 87.12 94 THR A CA 1
ATOM 672 C C . THR A 1 94 ? 0.112 2.197 -1.133 1.00 87.12 94 THR A C 1
ATOM 674 O O . THR A 1 94 ? 0.009 1.160 -1.778 1.00 87.12 94 THR A O 1
ATOM 677 N N . ILE A 1 95 ? 1.176 3.004 -1.248 1.00 91.75 95 ILE A N 1
ATOM 678 C CA . ILE A 1 95 ? 2.288 2.709 -2.163 1.00 91.75 95 ILE A CA 1
ATOM 679 C C . ILE A 1 95 ? 3.048 1.470 -1.695 1.00 91.75 95 ILE A C 1
ATOM 681 O O . ILE A 1 95 ? 3.412 0.642 -2.522 1.00 91.75 95 ILE A O 1
ATOM 685 N N . GLU A 1 96 ? 3.240 1.293 -0.388 1.00 91.19 96 GLU A N 1
ATOM 686 C CA . GLU A 1 96 ? 3.831 0.069 0.160 1.00 91.19 96 GLU A CA 1
ATOM 687 C C . GLU A 1 96 ? 3.017 -1.177 -0.217 1.00 91.19 96 GLU A C 1
ATOM 689 O O . GLU A 1 96 ? 3.586 -2.177 -0.659 1.00 91.19 96 GLU A O 1
ATOM 694 N N . LEU A 1 97 ? 1.689 -1.105 -0.120 1.00 88.12 97 LEU A N 1
ATOM 695 C CA . LEU A 1 97 ? 0.808 -2.211 -0.488 1.00 88.12 97 LEU A CA 1
ATOM 696 C C . LEU A 1 97 ? 0.809 -2.486 -1.999 1.00 88.12 97 LEU A C 1
ATOM 698 O O . LEU A 1 97 ? 0.912 -3.639 -2.411 1.00 88.12 97 LEU A O 1
ATOM 702 N N . VAL A 1 98 ? 0.761 -1.435 -2.823 1.00 90.50 98 VAL A N 1
ATOM 703 C CA . VAL A 1 98 ? 0.893 -1.537 -4.287 1.00 90.50 98 VAL A CA 1
ATOM 704 C C . VAL A 1 98 ? 2.219 -2.193 -4.665 1.00 90.50 98 VAL A C 1
ATOM 706 O O . VAL A 1 98 ? 2.234 -3.104 -5.484 1.00 90.50 98 VAL A O 1
ATOM 709 N N . THR A 1 99 ? 3.322 -1.759 -4.049 1.00 92.12 99 THR A N 1
ATOM 710 C CA . THR A 1 99 ? 4.668 -2.284 -4.331 1.00 92.12 99 THR A CA 1
ATOM 711 C C . THR A 1 99 ? 4.717 -3.789 -4.093 1.00 92.12 99 THR A C 1
ATOM 713 O O . THR A 1 99 ? 5.192 -4.534 -4.944 1.00 92.12 99 THR A O 1
ATOM 716 N N . ARG A 1 100 ? 4.175 -4.243 -2.955 1.00 91.00 100 ARG A N 1
ATOM 717 C CA . ARG A 1 100 ? 4.083 -5.667 -2.617 1.00 91.00 100 ARG A CA 1
ATOM 718 C C . ARG A 1 100 ? 3.311 -6.450 -3.677 1.00 91.00 100 ARG A C 1
ATOM 720 O O . ARG A 1 100 ? 3.817 -7.457 -4.157 1.00 91.00 100 ARG A O 1
ATOM 727 N N . HIS A 1 101 ? 2.128 -5.974 -4.057 1.00 90.12 101 HIS A N 1
ATOM 728 C CA . HIS A 1 101 ? 1.293 -6.673 -5.030 1.00 90.12 101 HIS A CA 1
ATOM 729 C C . HIS A 1 101 ? 1.900 -6.689 -6.437 1.00 90.12 101 HIS A C 1
ATOM 731 O O . HIS A 1 101 ? 1.791 -7.702 -7.116 1.00 90.12 101 HIS A O 1
ATOM 737 N N . LEU A 1 102 ? 2.585 -5.624 -6.869 1.00 91.81 102 LEU A N 1
ATOM 738 C CA . LEU A 1 102 ? 3.295 -5.613 -8.155 1.00 91.81 102 LEU A CA 1
ATOM 739 C C . LEU A 1 102 ? 4.413 -6.663 -8.193 1.00 91.81 102 LEU A C 1
ATOM 741 O O . LEU A 1 102 ? 4.551 -7.362 -9.192 1.00 91.81 102 LEU A O 1
ATOM 745 N N . ILE A 1 103 ? 5.170 -6.810 -7.102 1.00 91.44 103 ILE A N 1
ATOM 746 C CA . ILE A 1 103 ? 6.214 -7.839 -6.987 1.00 91.44 103 ILE A CA 1
ATOM 747 C C . ILE A 1 103 ? 5.600 -9.240 -6.993 1.00 91.44 103 ILE A C 1
ATOM 749 O O . ILE A 1 103 ? 6.088 -10.119 -7.697 1.00 91.44 103 ILE A O 1
ATOM 753 N N . GLU A 1 104 ? 4.516 -9.456 -6.242 1.00 89.50 104 GLU A N 1
ATOM 754 C CA . GLU A 1 104 ? 3.773 -10.726 -6.245 1.00 89.50 104 GLU A CA 1
ATOM 755 C C . GLU A 1 104 ? 3.220 -11.066 -7.640 1.00 89.50 104 GLU A C 1
ATOM 757 O O . GLU A 1 104 ? 3.175 -12.238 -8.011 1.00 89.50 104 GLU A O 1
ATOM 762 N N . ALA A 1 105 ? 2.851 -10.049 -8.423 1.00 87.88 105 ALA A N 1
ATOM 763 C CA . ALA A 1 105 ? 2.405 -10.177 -9.808 1.00 87.88 105 ALA A CA 1
ATOM 764 C C . ALA A 1 105 ? 3.556 -10.315 -10.827 1.00 87.88 105 ALA A C 1
ATOM 766 O O . ALA A 1 105 ? 3.294 -10.509 -12.012 1.00 87.88 105 ALA A O 1
ATOM 767 N N . GLY A 1 106 ? 4.816 -10.2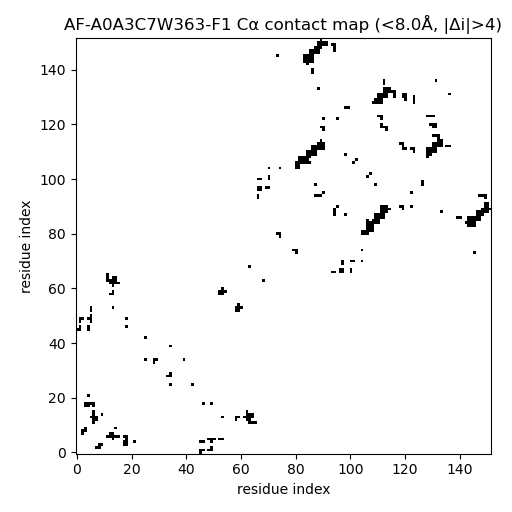46 -10.383 1.00 89.94 106 GLY A N 1
ATOM 768 C CA . GLY A 1 106 ? 6.001 -10.526 -11.197 1.00 89.94 106 GLY A CA 1
ATOM 769 C C . GLY A 1 106 ? 6.756 -9.309 -11.731 1.00 89.94 106 GLY A C 1
ATOM 770 O O . GLY A 1 106 ? 7.732 -9.501 -12.448 1.00 89.94 106 GLY A O 1
ATOM 771 N N . VAL A 1 107 ? 6.365 -8.077 -11.386 1.00 93.94 107 VAL A N 1
ATOM 772 C CA . VAL A 1 107 ? 7.076 -6.858 -11.818 1.00 93.94 107 VAL A CA 1
ATOM 773 C C . VAL A 1 107 ? 8.465 -6.798 -11.182 1.00 93.94 107 VAL A C 1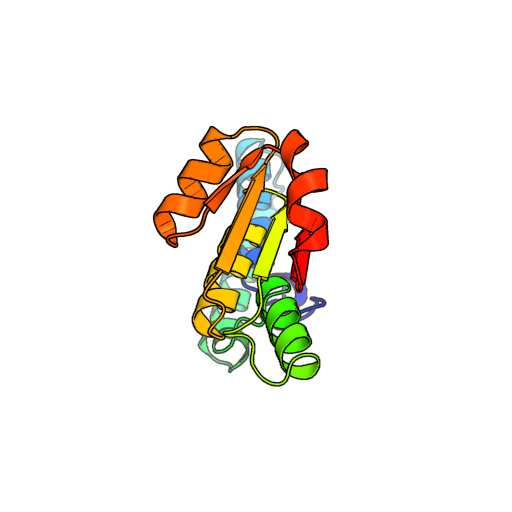
ATOM 775 O O . VAL A 1 107 ? 8.595 -6.750 -9.958 1.00 93.94 107 VAL A O 1
ATOM 778 N N . ASN A 1 108 ? 9.503 -6.735 -12.018 1.00 91.62 108 ASN A N 1
ATOM 779 C CA . ASN A 1 108 ? 10.899 -6.744 -11.565 1.00 91.62 108 ASN A CA 1
ATOM 780 C C . ASN A 1 108 ? 11.502 -5.343 -11.408 1.00 91.62 108 ASN A C 1
ATOM 782 O O . ASN A 1 108 ? 12.402 -5.141 -10.593 1.00 91.62 108 ASN A O 1
ATOM 786 N N . ASN A 1 109 ? 11.007 -4.370 -12.175 1.00 95.06 109 ASN A N 1
ATOM 787 C CA . ASN A 1 109 ? 11.579 -3.032 -12.237 1.00 95.06 109 ASN A CA 1
ATOM 788 C C . ASN A 1 109 ? 10.626 -2.027 -11.596 1.00 95.06 109 ASN A C 1
ATOM 790 O O . ASN A 1 109 ? 9.659 -1.582 -12.213 1.00 95.06 109 ASN A O 1
ATOM 794 N N . ILE A 1 110 ? 10.906 -1.661 -10.346 1.00 97.06 110 ILE A N 1
ATOM 795 C CA . ILE A 1 110 ? 10.098 -0.697 -9.595 1.00 97.06 110 ILE A CA 1
ATOM 796 C C . ILE A 1 110 ? 10.953 0.509 -9.220 1.00 97.06 110 ILE A C 1
ATOM 798 O O . ILE A 1 110 ? 12.015 0.370 -8.612 1.00 97.06 110 ILE A O 1
ATOM 802 N N . THR A 1 111 ? 10.446 1.702 -9.517 1.00 97.75 111 THR A N 1
ATOM 803 C CA . THR A 1 111 ? 11.027 2.981 -9.106 1.00 97.75 111 THR A CA 1
ATOM 804 C C . THR A 1 111 ? 10.029 3.736 -8.231 1.00 97.75 111 THR A C 1
ATOM 806 O O . THR A 1 111 ? 8.882 3.938 -8.616 1.00 97.75 111 THR A O 1
ATOM 809 N N . ILE A 1 112 ? 10.456 4.190 -7.054 1.00 97.44 112 ILE A N 1
ATOM 810 C CA . ILE A 1 112 ? 9.641 4.926 -6.084 1.00 97.44 112 ILE A CA 1
ATOM 811 C C . ILE A 1 112 ? 10.107 6.381 -6.037 1.00 97.44 112 ILE A C 1
ATOM 813 O O . ILE A 1 112 ? 11.222 6.686 -5.614 1.00 97.44 112 ILE A O 1
ATOM 817 N N . ALA A 1 113 ? 9.236 7.296 -6.443 1.00 97.19 113 ALA A N 1
ATOM 818 C CA . ALA A 1 113 ? 9.461 8.730 -6.422 1.00 97.19 113 ALA A CA 1
ATOM 819 C C . ALA A 1 113 ? 8.762 9.371 -5.222 1.00 97.19 113 ALA A C 1
ATOM 821 O O . ALA A 1 113 ? 7.569 9.168 -5.002 1.00 97.19 113 ALA A O 1
ATOM 822 N N . ASN A 1 114 ? 9.465 10.207 -4.458 1.00 96.31 114 ASN A N 1
ATOM 823 C CA . ASN A 1 114 ? 8.839 10.947 -3.362 1.00 96.31 114 ASN A CA 1
ATOM 824 C C . ASN A 1 114 ? 9.437 12.343 -3.168 1.00 96.31 114 ASN A C 1
ATOM 826 O O . ASN A 1 114 ? 10.563 12.622 -3.579 1.00 96.31 114 ASN A O 1
ATOM 830 N N . ARG A 1 115 ? 8.676 13.242 -2.520 1.00 94.31 115 ARG A N 1
ATOM 831 C CA . ARG A 1 115 ? 9.136 14.613 -2.222 1.00 94.31 115 ARG A CA 1
ATOM 832 C C . ARG A 1 115 ? 10.374 14.599 -1.326 1.00 94.31 115 ARG A C 1
ATOM 834 O O . ARG A 1 115 ? 11.268 15.419 -1.489 1.00 94.31 115 ARG A O 1
ATOM 841 N N . THR A 1 116 ? 10.412 13.656 -0.387 1.00 93.75 116 THR A N 1
ATOM 842 C CA . THR A 1 116 ? 11.556 13.405 0.491 1.00 93.75 116 THR A CA 1
ATOM 843 C C . THR A 1 116 ? 12.214 12.101 0.066 1.00 93.75 116 THR A C 1
ATOM 845 O O . THR A 1 116 ? 11.611 11.035 0.228 1.00 93.75 116 THR A O 1
ATOM 848 N N . LEU A 1 117 ? 13.445 12.187 -0.445 1.00 94.56 117 LEU A N 1
ATOM 849 C CA . LEU A 1 117 ? 14.191 11.037 -0.962 1.00 94.56 117 LEU A CA 1
ATOM 850 C C . LEU A 1 117 ? 14.373 9.935 0.086 1.00 94.56 117 LEU A C 1
ATOM 852 O O . LEU A 1 117 ? 14.242 8.759 -0.232 1.00 94.56 117 LEU A O 1
ATOM 856 N N . ASP A 1 118 ? 14.608 10.297 1.346 1.00 95.56 118 ASP A N 1
ATOM 857 C CA . ASP A 1 118 ? 14.840 9.309 2.405 1.00 95.56 118 ASP A CA 1
ATOM 858 C C . ASP A 1 118 ? 13.623 8.416 2.665 1.00 95.56 118 ASP A C 1
ATOM 860 O O . ASP A 1 118 ? 13.786 7.216 2.868 1.00 95.56 118 ASP A O 1
ATOM 864 N N . ARG A 1 119 ? 12.401 8.957 2.551 1.00 94.00 119 ARG A N 1
ATOM 865 C CA . ARG A 1 119 ? 11.165 8.158 2.636 1.00 94.00 119 ARG A CA 1
ATOM 866 C C . ARG A 1 119 ? 11.024 7.190 1.459 1.00 94.00 119 ARG A C 1
ATOM 868 O O . ARG A 1 119 ? 10.622 6.050 1.661 1.00 94.00 119 ARG A O 1
ATOM 875 N N . ALA A 1 120 ? 11.385 7.619 0.245 1.00 94.94 120 ALA A N 1
ATOM 876 C CA . ALA A 1 120 ? 11.416 6.716 -0.908 1.00 94.94 120 ALA A CA 1
ATOM 877 C C . ALA A 1 120 ? 12.466 5.613 -0.714 1.00 94.94 120 ALA A C 1
ATOM 879 O O . ALA A 1 120 ? 12.163 4.448 -0.928 1.00 94.94 120 ALA A O 1
ATOM 880 N N . ARG A 1 121 ? 13.671 5.950 -0.235 1.00 96.94 121 ARG A N 1
ATOM 881 C CA . ARG A 1 121 ? 14.746 4.981 0.050 1.00 96.94 121 ARG A CA 1
ATOM 882 C C . ARG A 1 121 ? 14.379 3.984 1.139 1.00 96.94 121 ARG A C 1
ATOM 884 O O . ARG A 1 121 ? 14.771 2.824 1.066 1.00 96.94 121 ARG A O 1
ATOM 891 N N . GLU A 1 122 ? 13.690 4.428 2.184 1.00 95.56 122 GLU A N 1
ATOM 892 C CA . GLU A 1 122 ? 13.202 3.542 3.237 1.00 95.56 122 GLU A CA 1
ATOM 893 C C . GLU A 1 122 ? 12.268 2.480 2.666 1.00 95.56 122 GLU A C 1
ATOM 895 O O . GLU A 1 122 ? 12.493 1.293 2.897 1.00 95.56 122 GLU A O 1
ATOM 900 N N . LEU A 1 123 ? 11.288 2.898 1.865 1.00 94.00 123 LEU A N 1
ATOM 901 C CA . LEU A 1 123 ? 10.357 1.979 1.230 1.00 94.00 123 LEU A CA 1
ATOM 902 C C . LEU A 1 123 ? 11.053 1.089 0.193 1.00 94.00 123 LEU A C 1
ATOM 904 O O . LEU A 1 123 ? 10.909 -0.128 0.227 1.00 94.00 123 LEU A O 1
ATOM 908 N N . ALA A 1 124 ? 11.873 1.679 -0.672 1.00 95.56 124 ALA A N 1
ATOM 909 C CA . ALA A 1 124 ? 12.564 0.977 -1.742 1.00 95.56 124 ALA A CA 1
ATOM 910 C C . ALA A 1 124 ? 13.492 -0.131 -1.218 1.00 95.56 124 ALA A C 1
ATOM 912 O O . ALA A 1 124 ? 13.503 -1.233 -1.760 1.00 95.56 124 ALA A O 1
ATOM 913 N N . ARG A 1 125 ? 14.185 0.099 -0.092 1.00 96.31 125 ARG A N 1
ATOM 914 C CA . ARG A 1 125 ? 15.021 -0.922 0.566 1.00 96.31 125 ARG A CA 1
ATOM 915 C C . ARG A 1 125 ? 14.244 -2.155 1.020 1.00 96.31 125 ARG A C 1
ATOM 917 O O . ARG A 1 125 ? 14.814 -3.240 1.006 1.00 96.31 125 ARG A O 1
ATOM 924 N N . LYS A 1 126 ? 12.976 -2.011 1.423 1.00 94.19 126 LYS A N 1
ATOM 925 C CA . LYS A 1 126 ? 12.143 -3.154 1.840 1.00 94.19 126 LYS A CA 1
ATOM 926 C C . LYS A 1 126 ? 11.851 -4.113 0.681 1.00 94.19 126 LYS A C 1
ATOM 928 O O . LYS A 1 126 ? 11.603 -5.288 0.926 1.00 94.19 126 LYS A O 1
ATOM 933 N N . PHE A 1 127 ? 11.871 -3.603 -0.549 1.00 93.69 127 PHE A N 1
ATOM 934 C CA . PHE A 1 127 ? 11.366 -4.291 -1.737 1.00 93.69 127 PHE A CA 1
ATOM 935 C C . PHE A 1 127 ? 12.397 -4.430 -2.865 1.00 93.69 127 PHE A C 1
ATOM 937 O O . PHE A 1 127 ? 12.076 -4.979 -3.910 1.00 93.69 127 PHE A O 1
ATOM 944 N N . GLY A 1 128 ? 13.628 -3.941 -2.676 1.00 93.50 128 GLY A N 1
ATOM 945 C CA . GLY A 1 128 ? 14.659 -3.958 -3.718 1.00 93.50 128 GLY A CA 1
ATOM 946 C C . GLY A 1 128 ? 14.387 -3.002 -4.886 1.00 93.50 128 GLY A C 1
ATOM 947 O O . GLY A 1 128 ? 14.909 -3.217 -5.972 1.00 93.50 128 GLY A O 1
ATOM 948 N N . ALA A 1 129 ? 13.581 -1.960 -4.672 1.00 95.69 129 ALA A N 1
ATOM 949 C CA . ALA A 1 129 ? 13.237 -0.972 -5.693 1.00 95.69 129 ALA A CA 1
ATOM 950 C C . ALA A 1 129 ? 14.292 0.151 -5.802 1.00 95.69 129 ALA A C 1
ATOM 952 O O . ALA A 1 129 ? 15.142 0.331 -4.925 1.00 95.69 129 ALA A O 1
ATOM 953 N N . GLU A 1 130 ? 14.207 0.956 -6.860 1.00 96.75 130 GLU A N 1
ATOM 954 C CA . GLU A 1 130 ? 14.957 2.207 -7.000 1.00 96.75 130 GLU A CA 1
ATOM 955 C C . GLU A 1 130 ? 14.210 3.358 -6.305 1.00 96.75 130 GLU A C 1
ATOM 957 O O . GLU A 1 130 ? 12.983 3.398 -6.305 1.00 96.75 130 GLU A O 1
ATOM 962 N N . ALA A 1 131 ? 14.928 4.319 -5.720 1.00 97.50 131 ALA A N 1
ATOM 963 C CA . ALA A 1 131 ? 14.336 5.507 -5.104 1.00 97.50 131 ALA A CA 1
ATOM 964 C C . ALA A 1 131 ? 14.829 6.786 -5.787 1.00 97.50 131 ALA A C 1
ATOM 966 O O . ALA A 1 131 ? 16.037 7.007 -5.872 1.00 97.50 131 ALA A O 1
ATOM 967 N N . ILE A 1 132 ? 13.899 7.652 -6.190 1.00 97.38 132 ILE A N 1
ATOM 968 C CA . ILE A 1 132 ? 14.186 8.926 -6.865 1.00 97.38 132 ILE A CA 1
ATOM 969 C C . ILE A 1 132 ? 13.450 10.100 -6.201 1.00 97.38 132 ILE A C 1
ATOM 971 O O . ILE A 1 132 ? 12.509 9.916 -5.417 1.00 97.38 132 ILE A O 1
ATOM 975 N N . LEU A 1 133 ? 13.855 11.332 -6.518 1.00 96.88 133 LEU A N 1
ATOM 976 C CA . LEU A 1 133 ? 13.087 12.524 -6.158 1.00 96.88 133 LEU A CA 1
ATOM 977 C C . LEU A 1 133 ? 11.941 12.751 -7.149 1.00 96.88 133 LEU A C 1
ATOM 979 O O . LEU A 1 133 ? 12.007 12.354 -8.311 1.00 96.88 133 LEU A O 1
ATOM 983 N N . LEU A 1 134 ? 10.903 13.480 -6.723 1.00 95.12 134 LEU A N 1
ATOM 984 C CA . LEU A 1 134 ? 9.848 13.927 -7.650 1.00 95.12 134 LEU A CA 1
ATOM 985 C C . LEU A 1 134 ? 10.402 14.755 -8.820 1.00 95.12 134 LEU A C 1
ATOM 987 O O . LEU A 1 134 ? 9.834 14.720 -9.907 1.00 95.12 134 LEU A O 1
ATOM 991 N N . SER A 1 135 ? 11.507 15.480 -8.611 1.00 95.75 135 SER A N 1
ATOM 992 C CA . SER A 1 135 ? 12.195 16.244 -9.661 1.00 95.75 135 SER A CA 1
ATOM 993 C C . SER A 1 135 ? 12.726 15.373 -10.795 1.00 95.75 135 SER A C 1
ATOM 995 O O . SER A 1 135 ? 12.926 15.879 -11.895 1.00 95.75 135 SER A O 1
ATOM 997 N N . ASP A 1 136 ? 12.931 14.083 -10.537 1.00 95.81 136 ASP A N 1
ATOM 998 C CA . ASP A 1 136 ? 13.547 13.149 -11.475 1.00 95.81 136 ASP A CA 1
ATOM 999 C C . ASP A 1 136 ? 12.486 12.405 -12.308 1.00 95.81 136 ASP A C 1
ATOM 1001 O O . ASP A 1 136 ? 12.817 11.741 -13.292 1.00 95.81 136 ASP A O 1
ATOM 1005 N N . ILE A 1 137 ? 11.196 12.559 -11.966 1.00 95.88 137 ILE A N 1
ATOM 1006 C CA . ILE A 1 137 ? 10.069 11.957 -12.694 1.00 95.88 137 ILE A CA 1
ATOM 1007 C C . ILE A 1 137 ? 10.112 12.267 -14.197 1.00 95.88 137 ILE A C 1
ATOM 1009 O O . ILE A 1 137 ? 9.945 11.322 -14.963 1.00 95.88 137 ILE A O 1
ATOM 1013 N N . PRO A 1 138 ? 10.371 13.504 -14.673 1.00 96.44 138 PRO A N 1
ATOM 1014 C CA . PRO A 1 138 ? 10.409 13.782 -16.111 1.00 96.44 138 PRO A CA 1
ATOM 1015 C C . PRO A 1 138 ? 11.396 12.905 -16.894 1.00 96.44 138 PRO A C 1
ATOM 1017 O O . PRO A 1 138 ? 11.153 12.611 -18.061 1.00 96.44 138 PRO A O 1
ATOM 1020 N N . ALA A 1 139 ? 12.488 12.460 -16.262 1.00 94.31 139 ALA A N 1
ATOM 1021 C CA . ALA A 1 139 ? 13.480 11.587 -16.886 1.00 94.31 139 ALA A CA 1
ATOM 1022 C C . ALA A 1 139 ? 13.097 10.096 -16.840 1.00 94.31 139 ALA A C 1
ATOM 1024 O O . ALA A 1 139 ? 13.561 9.321 -17.678 1.00 94.31 139 ALA A O 1
ATOM 1025 N N . GLN A 1 140 ? 12.272 9.687 -15.871 1.00 93.38 140 GLN A N 1
ATOM 1026 C CA . GLN A 1 140 ? 11.861 8.290 -15.686 1.00 93.38 140 GLN A CA 1
ATOM 1027 C C . GLN A 1 140 ? 10.496 7.972 -16.302 1.00 93.38 140 GLN A C 1
ATOM 1029 O O . GLN A 1 140 ? 10.274 6.843 -16.726 1.00 93.38 140 GLN A O 1
ATOM 1034 N N . LEU A 1 141 ? 9.605 8.959 -16.420 1.00 94.50 141 LEU A N 1
ATOM 1035 C CA . LEU A 1 141 ? 8.255 8.783 -16.954 1.00 94.50 141 LEU A CA 1
ATOM 1036 C C . LEU A 1 141 ? 8.225 8.147 -18.358 1.00 94.50 141 LEU A C 1
ATOM 1038 O O . LEU A 1 141 ? 7.406 7.257 -18.556 1.00 94.50 141 LEU A O 1
ATOM 1042 N N . PRO A 1 142 ? 9.117 8.497 -19.313 1.00 96.19 142 PRO A N 1
ATOM 1043 C CA . PRO A 1 142 ? 9.131 7.855 -20.632 1.00 96.19 142 PRO A CA 1
ATOM 1044 C C . PRO A 1 142 ? 9.490 6.365 -20.618 1.00 96.19 142 PRO A C 1
ATOM 1046 O O . PRO A 1 142 ? 9.332 5.701 -21.636 1.00 96.19 142 PRO A O 1
ATOM 1049 N N . LYS A 1 143 ? 10.032 5.858 -19.505 1.00 93.56 143 LYS A N 1
ATOM 1050 C CA . LYS A 1 143 ? 10.429 4.455 -19.343 1.00 93.56 143 LYS A CA 1
ATOM 1051 C C . LYS A 1 143 ? 9.385 3.634 -18.591 1.00 93.56 143 LYS A C 1
ATOM 1053 O O . LYS A 1 143 ? 9.571 2.430 -18.484 1.00 93.56 143 LYS A O 1
ATOM 1058 N N . ALA A 1 144 ? 8.369 4.275 -18.013 1.00 94.88 144 ALA A N 1
ATOM 1059 C CA . ALA A 1 144 ? 7.384 3.626 -17.161 1.00 94.88 144 ALA A CA 1
ATOM 1060 C C . ALA A 1 144 ? 6.193 3.125 -17.986 1.00 94.88 144 ALA A C 1
ATOM 1062 O O . ALA A 1 144 ? 5.551 3.904 -18.689 1.00 94.88 144 ALA A O 1
ATOM 1063 N N . ASP A 1 145 ? 5.866 1.846 -17.831 1.00 93.31 145 ASP A N 1
ATOM 1064 C CA . ASP A 1 145 ? 4.675 1.222 -18.418 1.00 93.31 145 ASP A CA 1
ATOM 1065 C C . ASP A 1 145 ? 3.472 1.354 -17.478 1.00 93.31 145 ASP A C 1
ATOM 1067 O O . ASP A 1 145 ? 2.326 1.486 -17.907 1.00 93.31 145 ASP A O 1
ATOM 1071 N N . ILE A 1 146 ? 3.747 1.358 -16.169 1.00 92.94 146 ILE A N 1
ATOM 1072 C CA . ILE A 1 146 ? 2.749 1.458 -15.107 1.00 92.94 146 ILE A CA 1
ATOM 1073 C C . ILE A 1 146 ? 3.114 2.644 -14.221 1.00 92.94 146 ILE A C 1
ATOM 1075 O O . ILE A 1 146 ? 4.216 2.713 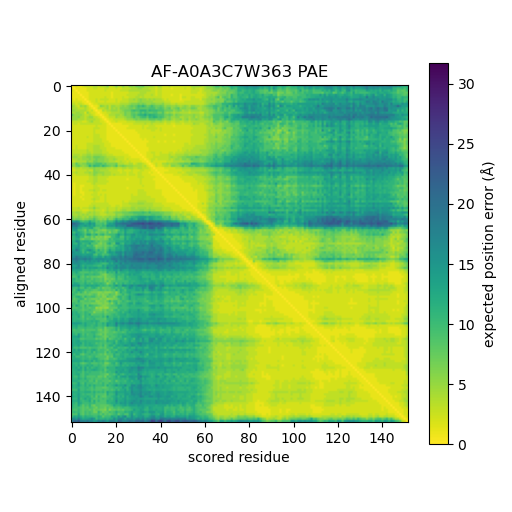-13.681 1.00 92.94 146 ILE A O 1
ATOM 1079 N N . VAL A 1 147 ? 2.176 3.572 -14.027 1.00 94.50 147 VAL A N 1
ATOM 1080 C CA . VAL A 1 147 ? 2.347 4.694 -13.097 1.00 94.50 147 VAL A CA 1
ATOM 1081 C C . VAL A 1 147 ? 1.241 4.655 -12.058 1.00 94.50 147 VAL A C 1
ATOM 1083 O O . VAL A 1 147 ? 0.063 4.745 -12.400 1.00 94.50 147 VAL A O 1
ATOM 1086 N N . ILE A 1 148 ? 1.613 4.558 -10.781 1.00 92.62 148 ILE A N 1
ATOM 1087 C CA . ILE A 1 148 ? 0.659 4.588 -9.668 1.00 92.62 148 ILE A CA 1
ATOM 1088 C C . ILE A 1 148 ? 1.040 5.720 -8.725 1.00 92.62 148 ILE A C 1
ATOM 1090 O O . ILE A 1 148 ? 2.146 5.762 -8.194 1.00 92.62 148 ILE A O 1
ATOM 1094 N N . SER A 1 149 ? 0.108 6.643 -8.501 1.00 92.81 149 SER A N 1
ATOM 1095 C CA . SER A 1 149 ? 0.310 7.793 -7.624 1.00 92.81 149 SER A CA 1
ATOM 1096 C C . SER A 1 149 ? -0.637 7.739 -6.435 1.00 92.81 149 SER A C 1
ATOM 1098 O O . SER A 1 149 ? -1.847 7.600 -6.596 1.00 92.81 149 SER A O 1
ATOM 1100 N N . SER A 1 150 ? -0.077 7.871 -5.236 1.00 86.56 150 SER A N 1
ATOM 1101 C CA . SER A 1 150 ? -0.816 8.016 -3.985 1.00 86.56 150 SER A CA 1
ATOM 1102 C C . SER A 1 150 ? -0.020 8.922 -3.052 1.00 86.56 150 SER A C 1
ATOM 1104 O O . SER A 1 150 ? 0.708 8.474 -2.161 1.00 86.56 150 SER A O 1
ATOM 1106 N N . THR A 1 151 ? -0.161 10.223 -3.279 1.00 84.38 151 THR A N 1
ATOM 1107 C CA . THR A 1 151 ? 0.463 11.289 -2.491 1.00 84.38 151 THR A CA 1
ATOM 1108 C C . THR A 1 151 ? -0.543 11.917 -1.529 1.00 84.38 151 THR A C 1
ATOM 1110 O O . THR A 1 151 ? -1.709 12.065 -1.886 1.00 84.38 151 THR A O 1
ATOM 1113 N N . ALA A 1 152 ? -0.080 12.321 -0.344 1.00 61.34 152 ALA A N 1
ATOM 1114 C CA . ALA A 1 152 ? -0.829 13.154 0.601 1.00 61.34 152 ALA A CA 1
ATOM 1115 C C . ALA A 1 152 ? -0.460 14.639 0.460 1.00 61.34 152 ALA A C 1
ATOM 1117 O O . ALA A 1 152 ? 0.698 14.928 0.060 1.00 61.34 152 ALA A O 1
#

Nearest PDB structures (foldseek):
  1gpj-assembly1_A-2  TM=5.656E-01  e=3.601E-11  Methanopyrus kandleri
  5yjl-assembly1_A  TM=8.109E-01  e=1.117E-07  Arabidopsis thaliana
  3jyo-assembly1_A  TM=7.424E-01  e=2.366E-03  Corynebacterium glutamicum ATCC 13032
  3m6i-assembly1_A  TM=7.184E-01  e=2.456E-02  Neurospora crassa
  4ejm-assembly1_A  TM=6.540E-01  e=2.769E-02  Sinorhizobium meliloti 1021

Radius of gyration: 18.66 Å; Cα contacts (8 Å, |Δi|>4): 225; chains: 1; bounding box: 39×32×48 Å

pLDDT: mean 89.11, std 8.42, range [55.75, 97.75]

Solvent-accessible surface area (backbone atoms only — not comparable to full-atom values): 8111 Å² total; per-residue (Å²): 107,51,47,41,44,42,9,69,65,45,101,36,57,18,27,65,64,55,38,53,51,54,49,52,53,49,50,54,34,52,74,70,67,68,56,48,77,64,55,66,56,45,50,64,50,38,54,52,50,20,52,47,51,34,71,78,37,73,47,48,76,55,59,41,32,73,41,45,52,54,43,54,52,47,59,75,74,38,98,61,44,53,82,37,28,35,37,34,37,29,65,42,72,64,43,54,49,30,53,52,45,35,44,76,64,43,35,70,42,41,36,24,22,13,92,51,48,67,52,10,42,57,55,15,66,79,70,76,37,43,55,37,40,55,87,48,41,82,79,48,53,89,66,41,76,40,78,49,77,53,71,134